Protein AF-A0A951IXM9-F1 (afdb_monomer_lite)

Radius of gyration: 17.37 Å; chains: 1; bounding box: 48×30×40 Å

Organism: NCBI:txid2487934

pLDDT: mean 87.81, std 7.12, range [58.31, 96.25]

Secondary structure (DSSP, 8-state):
-HHHHHHHHHHHHHHHHHHHHHHHHHHHHHHHTT--HHHHIIIIIHHHHHHHHHHH-HHHHHHHIIIIIIHHHHHHSPPPP-GGGHHHHHHHHHHHHHHHHHHHHSSS-S--HHHHHHHHHHHHHHHHHHHHTT-

InterPro domains:
  IPR004481 Sodium/potassium/calcium exchanger [PTHR10846] (5-131)
  IPR004837 Sodium/calcium exchanger membrane region [PF01699] (5-59)

Foldseek 3Di:
DVVVVVVVVVVVVCLVVVLVVQLVVVLVVCVVVVFDPVLSVVASVVCSVCVVVVVPPDVVVVCCCVPPVVVVCCVVPNDDDDPVCVVVVVLVVVLVVLLVCQCPVDPDNDQDPVSVVVNVVVVVVVSVVSRVVRD

Sequence (135 aa):
MIVEFALVILGFVSLIFGASWLVDGASSLAKKYRVSDLIIGLTIVAFGTSAPELVVNIIGSNIFNILLILSISGIIQPFEYNPKFNLDLYMLIGGTFFLLTTMLTGQKKSVDRWESGALMLTYIIYTTYLVLKEF

Structure (mmCIF, N/CA/C/O backbone):
data_AF-A0A951IXM9-F1
#
_entry.id   AF-A0A951IXM9-F1
#
loop_
_atom_site.group_PDB
_atom_site.id
_atom_site.type_symbol
_atom_site.label_atom_id
_atom_site.label_alt_id
_atom_site.label_comp_id
_atom_site.label_asym_id
_atom_site.label_entity_id
_atom_site.label_seq_id
_atom_site.pdbx_PDB_ins_code
_atom_site.Cartn_x
_atom_site.Cartn_y
_atom_site.Cartn_z
_atom_site.occupancy
_atom_site.B_iso_or_equiv
_atom_site.auth_seq_id
_atom_site.auth_comp_id
_atom_site.auth_asym_id
_atom_site.auth_atom_id
_atom_site.pdbx_PDB_model_num
ATOM 1 N N . MET A 1 1 ? 27.436 -7.201 -16.448 1.00 85.38 1 MET A N 1
ATOM 2 C CA . MET A 1 1 ? 26.752 -5.915 -16.721 1.00 85.38 1 MET A CA 1
ATOM 3 C C . MET A 1 1 ? 25.511 -6.052 -17.590 1.00 85.38 1 MET A C 1
ATOM 5 O O . MET A 1 1 ? 24.425 -5.900 -17.056 1.00 85.38 1 MET A O 1
ATOM 9 N N . ILE A 1 2 ? 25.601 -6.362 -18.891 1.00 93.94 2 ILE A N 1
ATOM 10 C CA . ILE A 1 2 ? 24.401 -6.411 -19.766 1.00 93.94 2 ILE A CA 1
ATOM 11 C C . ILE A 1 2 ? 23.364 -7.437 -19.277 1.00 93.94 2 ILE A C 1
ATOM 13 O O . ILE A 1 2 ? 22.175 -7.140 -19.234 1.00 93.94 2 ILE A O 1
ATOM 17 N N . VAL A 1 3 ? 23.821 -8.618 -18.849 1.00 95.56 3 VAL A N 1
ATOM 18 C CA . VAL A 1 3 ? 22.942 -9.672 -18.319 1.00 95.56 3 VAL A CA 1
ATOM 19 C C . VAL A 1 3 ? 22.263 -9.242 -17.015 1.00 95.56 3 VAL A C 1
ATOM 21 O O . VAL A 1 3 ? 21.075 -9.487 -16.852 1.00 95.56 3 VAL A O 1
ATOM 24 N N . GLU A 1 4 ? 22.967 -8.548 -16.114 1.00 95.69 4 GLU A N 1
ATOM 25 C CA . GLU A 1 4 ? 22.373 -8.044 -14.865 1.00 95.69 4 GLU A CA 1
ATOM 26 C C . GLU A 1 4 ? 21.266 -7.022 -15.144 1.00 95.69 4 GLU A C 1
ATOM 28 O O . GLU A 1 4 ? 20.167 -7.150 -14.610 1.00 95.69 4 GLU A O 1
ATOM 33 N N . PHE A 1 5 ? 21.515 -6.049 -16.028 1.00 95.25 5 PHE A N 1
ATOM 34 C CA . PHE A 1 5 ? 20.493 -5.076 -16.427 1.00 95.25 5 PHE A CA 1
ATOM 35 C C . PHE A 1 5 ? 19.289 -5.751 -17.093 1.00 95.25 5 PHE A C 1
ATOM 37 O O . PHE A 1 5 ? 18.148 -5.402 -16.792 1.00 95.25 5 PHE A O 1
ATOM 44 N N . ALA A 1 6 ? 19.527 -6.747 -17.952 1.00 96.25 6 ALA A N 1
ATOM 45 C CA . ALA A 1 6 ? 18.458 -7.512 -18.584 1.00 96.25 6 ALA A CA 1
ATOM 46 C C . ALA A 1 6 ? 17.608 -8.273 -17.553 1.00 96.25 6 ALA A C 1
ATOM 48 O O . ALA A 1 6 ? 16.382 -8.239 -17.631 1.00 96.25 6 ALA A O 1
ATOM 49 N N . LEU A 1 7 ? 18.241 -8.908 -16.560 1.00 95.88 7 LEU A N 1
ATOM 50 C CA . LEU A 1 7 ? 17.545 -9.618 -15.484 1.00 95.88 7 LEU A CA 1
ATOM 51 C C . LEU A 1 7 ? 16.728 -8.674 -14.597 1.00 95.88 7 LEU A C 1
ATOM 53 O O . LEU A 1 7 ? 15.608 -9.016 -14.229 1.00 95.88 7 LEU A O 1
ATOM 57 N N . VAL A 1 8 ? 17.247 -7.482 -14.289 1.00 93.12 8 VAL A N 1
ATOM 58 C CA . VAL A 1 8 ? 16.513 -6.467 -13.516 1.00 93.12 8 VAL A CA 1
ATOM 59 C C . VAL A 1 8 ? 15.258 -6.021 -14.264 1.00 93.12 8 VAL A C 1
ATOM 61 O O . VAL A 1 8 ? 14.168 -6.040 -13.694 1.00 93.12 8 VAL A O 1
ATOM 64 N N . ILE A 1 9 ? 15.385 -5.674 -15.548 1.00 94.38 9 ILE A N 1
ATOM 65 C CA . ILE A 1 9 ? 14.244 -5.261 -16.378 1.00 94.38 9 ILE A CA 1
ATOM 66 C C . ILE A 1 9 ? 13.216 -6.391 -16.471 1.00 94.38 9 ILE A C 1
ATOM 68 O O . ILE A 1 9 ? 12.030 -6.164 -16.240 1.00 94.38 9 ILE A O 1
ATOM 72 N N . LEU A 1 10 ? 13.666 -7.615 -16.755 1.00 95.81 10 LEU A N 1
ATOM 73 C CA . LEU A 1 10 ? 12.794 -8.783 -16.847 1.00 95.81 10 LEU A CA 1
ATOM 74 C C . LEU A 1 10 ? 12.067 -9.058 -15.521 1.00 95.81 10 LEU A C 1
ATOM 76 O O . LEU A 1 10 ? 10.873 -9.359 -15.530 1.00 95.81 10 LEU A O 1
ATOM 80 N N . GLY A 1 11 ? 12.756 -8.908 -14.387 1.00 92.69 11 GLY A N 1
ATOM 81 C CA . GLY A 1 11 ? 12.178 -9.046 -13.052 1.00 92.69 11 GLY A CA 1
ATOM 82 C C . GLY A 1 11 ? 11.086 -8.013 -12.778 1.00 92.69 11 GLY A C 1
ATOM 83 O O . GLY A 1 11 ? 9.979 -8.388 -12.398 1.00 92.69 11 GLY A O 1
ATOM 84 N N . PHE A 1 12 ? 11.352 -6.729 -13.038 1.00 90.19 12 PHE A N 1
ATOM 85 C CA . PHE A 1 12 ? 10.354 -5.666 -12.867 1.00 90.19 12 PHE A CA 1
ATOM 86 C C . PHE A 1 12 ? 9.130 -5.867 -13.761 1.00 90.19 12 PHE A C 1
ATOM 88 O O . PHE A 1 12 ? 8.002 -5.783 -13.281 1.00 90.19 12 PHE A O 1
ATOM 95 N N . VAL A 1 13 ? 9.343 -6.186 -15.040 1.00 92.75 13 VAL A N 1
ATOM 96 C CA . VAL A 1 13 ? 8.259 -6.484 -15.986 1.00 92.75 13 VAL A CA 1
ATOM 97 C C . VAL A 1 13 ? 7.412 -7.649 -15.468 1.00 92.75 13 VAL A C 1
ATOM 99 O O . VAL A 1 13 ? 6.194 -7.527 -15.372 1.00 92.75 13 VAL A O 1
ATOM 102 N N . SER A 1 14 ? 8.048 -8.747 -15.055 1.00 92.25 14 SER A N 1
ATOM 103 C CA . SER A 1 14 ? 7.344 -9.931 -14.545 1.00 92.25 14 SER A CA 1
ATOM 104 C C . SER A 1 14 ? 6.537 -9.631 -13.279 1.00 92.25 14 SER A C 1
ATOM 106 O O . SER A 1 14 ? 5.411 -10.106 -13.152 1.00 92.25 14 SER A O 1
ATOM 108 N N . LEU A 1 15 ? 7.076 -8.818 -12.362 1.00 89.75 15 LEU A N 1
ATOM 109 C CA . LEU A 1 15 ? 6.373 -8.398 -11.146 1.00 89.75 15 LEU A CA 1
ATOM 110 C C . LEU A 1 15 ? 5.143 -7.539 -11.461 1.00 89.75 15 LEU A C 1
ATOM 112 O O . LEU A 1 15 ? 4.080 -7.783 -10.896 1.00 89.75 15 LEU A O 1
ATOM 116 N N . ILE A 1 16 ? 5.269 -6.571 -12.373 1.00 87.50 16 ILE A N 1
ATOM 117 C CA . ILE A 1 16 ? 4.169 -5.669 -12.748 1.00 87.50 16 ILE A CA 1
ATOM 118 C C . ILE A 1 16 ? 3.036 -6.450 -13.425 1.00 87.50 16 ILE A C 1
ATOM 120 O O . ILE A 1 16 ? 1.882 -6.323 -13.022 1.00 87.50 16 ILE A O 1
ATOM 124 N N . PHE A 1 17 ? 3.355 -7.285 -14.419 1.00 91.50 17 PHE A N 1
ATOM 125 C CA . PHE A 1 17 ? 2.346 -8.080 -15.127 1.00 91.50 17 PHE A CA 1
ATOM 126 C C . PHE A 1 17 ? 1.736 -9.179 -14.249 1.00 91.50 17 PHE A C 1
ATOM 128 O O . PHE A 1 17 ? 0.536 -9.432 -14.319 1.00 91.50 17 PHE A O 1
ATOM 135 N N . GLY A 1 18 ? 2.538 -9.824 -13.398 1.00 90.38 18 GLY A N 1
ATOM 136 C CA . GLY A 1 18 ? 2.037 -10.827 -12.460 1.00 90.38 18 GLY A CA 1
ATOM 137 C C . GLY A 1 18 ? 1.056 -10.227 -11.452 1.00 90.38 18 GLY A C 1
ATOM 138 O O . GLY A 1 18 ? -0.006 -10.800 -11.206 1.00 90.38 18 GLY A O 1
ATOM 139 N N . ALA A 1 19 ? 1.381 -9.048 -10.915 1.00 89.06 19 ALA A N 1
ATOM 140 C CA . ALA A 1 19 ? 0.499 -8.315 -10.018 1.00 89.06 19 ALA A CA 1
ATOM 141 C C . ALA A 1 19 ? -0.793 -7.866 -10.717 1.00 89.06 19 ALA A C 1
ATOM 143 O O . ALA A 1 19 ? -1.872 -8.066 -10.161 1.00 89.06 19 ALA A O 1
ATOM 144 N N . SER A 1 20 ? -0.720 -7.321 -11.939 1.00 90.50 20 SER A N 1
ATOM 145 C CA . SER A 1 20 ? -1.916 -6.859 -12.657 1.00 90.50 20 SER A CA 1
ATOM 146 C C . SER A 1 20 ? -2.873 -8.003 -12.989 1.00 90.50 20 SER A C 1
ATOM 148 O O . SER A 1 20 ? -4.061 -7.906 -12.690 1.00 90.50 20 SER A O 1
ATOM 150 N N . TRP A 1 21 ? -2.369 -9.134 -13.490 1.00 92.62 21 TRP A N 1
ATOM 151 C CA . TRP A 1 21 ? -3.205 -10.307 -13.763 1.00 92.62 21 TRP A CA 1
ATOM 152 C C . TRP A 1 21 ? -3.882 -10.860 -12.509 1.00 92.62 21 TRP A C 1
ATOM 154 O O . TRP A 1 21 ? -5.050 -11.254 -12.562 1.00 92.62 21 TRP A O 1
ATOM 164 N N . LEU A 1 22 ? -3.175 -10.868 -11.375 1.00 90.62 22 LEU A N 1
ATOM 165 C CA . LEU A 1 22 ? -3.753 -11.270 -10.096 1.00 90.62 22 LEU A CA 1
ATOM 166 C C . LEU A 1 22 ? -4.883 -10.319 -9.674 1.00 90.62 22 LEU A C 1
ATOM 168 O O . LEU A 1 22 ? -5.955 -10.787 -9.285 1.00 90.62 22 LEU A O 1
ATOM 172 N N . VAL A 1 23 ? -4.661 -9.005 -9.776 1.00 92.75 23 VAL A N 1
ATOM 173 C CA . VAL A 1 23 ? -5.651 -7.975 -9.421 1.00 92.75 23 VAL A CA 1
ATOM 174 C C . VAL A 1 23 ? -6.883 -8.069 -10.306 1.00 92.75 23 VAL A C 1
ATOM 176 O O . VAL A 1 23 ? -7.998 -8.071 -9.784 1.00 92.75 23 VAL A O 1
ATOM 179 N N . ASP A 1 24 ? -6.711 -8.191 -11.619 1.00 92.56 24 ASP A N 1
ATOM 180 C CA . ASP A 1 24 ? -7.818 -8.244 -12.574 1.00 92.56 24 ASP A CA 1
ATOM 181 C C . ASP A 1 24 ? -8.672 -9.502 -12.368 1.00 92.56 24 ASP A C 1
ATOM 183 O O . ASP A 1 24 ? -9.909 -9.437 -12.340 1.00 92.56 24 ASP A O 1
ATOM 187 N N . GLY A 1 25 ? -8.021 -10.651 -12.153 1.00 93.44 25 GLY A N 1
ATOM 188 C CA . GLY A 1 25 ? -8.693 -11.913 -11.851 1.00 93.44 25 GLY A CA 1
ATOM 189 C C . GLY A 1 25 ? -9.461 -11.866 -10.527 1.00 93.44 25 GLY A C 1
ATOM 190 O O . GLY A 1 25 ? -10.646 -12.209 -10.482 1.00 93.44 25 GLY A O 1
ATOM 191 N N . ALA A 1 26 ? -8.817 -11.389 -9.457 1.00 92.06 26 ALA A N 1
ATOM 192 C CA . ALA A 1 26 ? -9.435 -11.259 -8.138 1.00 92.06 26 ALA A CA 1
ATOM 193 C C . ALA A 1 26 ? -10.591 -10.244 -8.138 1.00 92.06 26 ALA A C 1
ATOM 195 O O . ALA A 1 26 ? -11.657 -10.521 -7.585 1.00 92.06 26 ALA A O 1
ATOM 196 N N . SER A 1 27 ? -10.426 -9.111 -8.823 1.00 93.50 27 SER A N 1
ATOM 197 C CA . SER A 1 27 ? -11.460 -8.080 -8.967 1.00 93.50 27 SER A CA 1
ATOM 198 C C . SER A 1 27 ? -12.668 -8.602 -9.742 1.00 93.50 27 SER A C 1
ATOM 200 O O . SER A 1 27 ? -13.807 -8.369 -9.341 1.00 93.50 27 SER A O 1
ATOM 202 N N . SER A 1 28 ? -12.446 -9.363 -10.818 1.00 93.38 28 SER A N 1
ATOM 203 C CA . SER A 1 28 ? -13.526 -9.988 -11.596 1.00 93.38 28 SER A CA 1
ATOM 204 C C . SER A 1 28 ? -14.334 -10.981 -10.758 1.00 93.38 28 SER A C 1
ATOM 206 O O . SER A 1 28 ? -15.565 -11.021 -10.841 1.00 93.38 28 SER A O 1
ATOM 208 N N . LEU A 1 29 ? -13.654 -11.756 -9.906 1.00 92.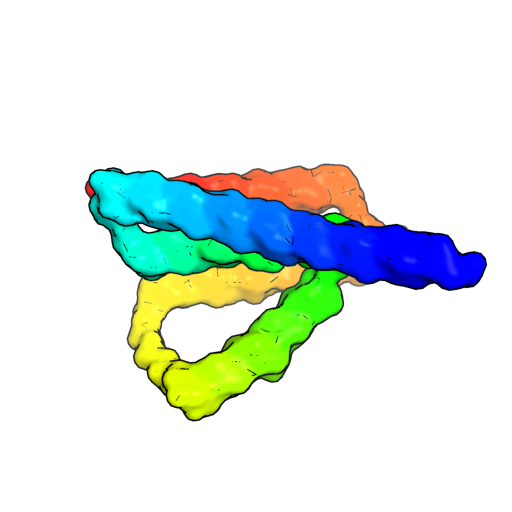00 29 LEU A N 1
ATOM 209 C CA . LEU A 1 29 ? -14.307 -12.676 -8.982 1.00 92.00 29 LEU A CA 1
ATOM 210 C C . LEU A 1 29 ? -15.114 -11.922 -7.914 1.00 92.00 29 LEU A C 1
ATOM 212 O O . LEU A 1 29 ? -16.277 -12.250 -7.692 1.00 92.00 29 LEU A O 1
ATOM 216 N N . ALA A 1 30 ? -14.540 -10.886 -7.300 1.00 90.44 30 ALA A N 1
ATOM 217 C CA . ALA A 1 30 ? -15.212 -10.074 -6.285 1.00 90.44 30 ALA A CA 1
ATOM 218 C C . ALA A 1 30 ? -16.470 -9.373 -6.832 1.00 90.44 30 ALA A C 1
ATOM 220 O O . ALA A 1 30 ? -17.524 -9.403 -6.192 1.00 90.44 30 ALA A O 1
ATOM 221 N N . LYS A 1 31 ? -16.406 -8.848 -8.064 1.00 90.44 31 LYS A N 1
ATOM 222 C CA . LYS A 1 31 ? -17.568 -8.276 -8.768 1.00 90.44 31 LYS A CA 1
ATOM 223 C C . LYS A 1 31 ? -18.690 -9.294 -8.955 1.00 90.44 31 LYS A C 1
ATOM 225 O O . LYS A 1 31 ? -19.861 -8.962 -8.774 1.00 90.44 31 LYS A O 1
ATOM 230 N N . LYS A 1 32 ? -18.357 -10.557 -9.252 1.00 91.38 32 LYS A N 1
ATOM 231 C CA . LYS A 1 32 ? -19.346 -11.644 -9.363 1.00 91.38 32 LYS A CA 1
ATOM 232 C C . LYS A 1 32 ? -20.074 -11.910 -8.038 1.00 91.38 32 LYS A C 1
ATOM 234 O O . LYS A 1 32 ? -21.250 -12.267 -8.060 1.00 91.38 32 LYS A O 1
ATOM 239 N N . TYR A 1 33 ? -19.405 -11.690 -6.907 1.00 88.38 33 TYR A N 1
ATOM 240 C CA . TYR A 1 33 ? -19.984 -11.783 -5.563 1.00 88.38 33 TYR A CA 1
ATOM 241 C C . TYR A 1 33 ? -20.640 -10.480 -5.071 1.00 88.38 33 TYR A C 1
ATOM 243 O O . TYR A 1 33 ? -21.012 -10.403 -3.905 1.00 88.38 33 TYR A O 1
ATOM 251 N N . ARG A 1 34 ? -20.842 -9.483 -5.949 1.00 87.38 34 ARG A N 1
ATOM 252 C CA . ARG A 1 34 ? -21.478 -8.185 -5.638 1.00 87.38 34 ARG A CA 1
ATOM 253 C C . ARG A 1 34 ? -20.742 -7.347 -4.584 1.00 87.38 34 ARG A C 1
ATOM 255 O O . ARG A 1 34 ? -21.357 -6.503 -3.941 1.00 87.38 34 ARG A O 1
ATOM 262 N N . VAL A 1 35 ? -19.434 -7.545 -4.436 1.00 88.31 35 VAL A N 1
ATOM 263 C CA . VAL A 1 35 ? -18.589 -6.647 -3.638 1.00 88.31 35 VAL A CA 1
ATOM 264 C C . VAL A 1 35 ? -18.479 -5.301 -4.363 1.00 88.31 35 VAL A C 1
ATOM 266 O O . VAL A 1 35 ? -18.342 -5.278 -5.588 1.00 88.31 35 VAL A O 1
ATOM 269 N N . SER A 1 36 ? -18.553 -4.183 -3.636 1.00 88.06 36 SER A N 1
ATOM 270 C CA . SER A 1 36 ? -18.492 -2.850 -4.246 1.00 88.06 36 SER A CA 1
ATOM 271 C C . SER A 1 36 ? -17.107 -2.506 -4.800 1.00 88.06 36 SER A C 1
ATOM 273 O O . SER A 1 36 ? -16.075 -2.927 -4.271 1.00 88.06 36 SER A O 1
ATOM 275 N N . ASP A 1 37 ? -17.079 -1.663 -5.838 1.00 87.81 37 ASP A N 1
ATOM 276 C CA . ASP A 1 37 ? -15.834 -1.176 -6.446 1.00 87.81 37 ASP A CA 1
ATOM 277 C C . ASP A 1 37 ? -14.940 -0.434 -5.438 1.00 87.81 37 ASP A C 1
ATOM 279 O O . ASP A 1 37 ? -13.717 -0.512 -5.528 1.00 87.81 37 ASP A O 1
ATOM 283 N N . LEU A 1 38 ? -15.537 0.232 -4.441 1.00 85.56 38 LEU A N 1
ATOM 284 C CA . LEU A 1 38 ? -14.803 0.921 -3.377 1.00 85.56 38 LEU A CA 1
ATOM 285 C C . LEU A 1 38 ? -13.984 -0.065 -2.538 1.00 85.56 38 LEU A C 1
ATOM 287 O O . LEU A 1 38 ? -12.814 0.186 -2.265 1.00 85.56 38 LEU A O 1
ATOM 291 N N . ILE A 1 39 ? -14.560 -1.210 -2.171 1.00 84.88 39 ILE A N 1
ATOM 292 C CA . ILE A 1 39 ? -13.841 -2.219 -1.386 1.00 84.88 39 ILE A CA 1
ATOM 293 C C . ILE A 1 39 ? -12.833 -2.973 -2.224 1.00 84.88 39 ILE A C 1
ATOM 295 O O . ILE A 1 39 ? -11.726 -3.229 -1.752 1.00 84.88 39 ILE A O 1
ATOM 299 N N . ILE A 1 40 ? -13.176 -3.293 -3.469 1.00 89.38 40 ILE A N 1
ATOM 300 C CA . ILE A 1 40 ? -12.224 -3.886 -4.409 1.00 89.38 40 ILE A CA 1
ATOM 301 C C . ILE A 1 40 ? -11.003 -2.966 -4.550 1.00 89.38 40 ILE A C 1
ATOM 303 O O . ILE A 1 40 ? -9.872 -3.444 -4.464 1.00 89.38 40 ILE A O 1
ATOM 307 N N . GLY A 1 41 ? -11.225 -1.653 -4.668 1.00 87.25 41 GLY A N 1
ATOM 308 C CA . GLY A 1 41 ? -10.179 -0.632 -4.677 1.00 87.25 41 GLY A CA 1
ATOM 309 C C . GLY A 1 41 ? -9.338 -0.617 -3.397 1.00 87.25 41 GLY A C 1
ATOM 310 O O . GLY A 1 41 ? -8.116 -0.731 -3.463 1.00 87.25 41 GLY A O 1
ATOM 311 N N . LEU A 1 42 ? -9.989 -0.530 -2.233 1.00 85.31 42 LEU A N 1
ATOM 312 C CA . LEU A 1 42 ? -9.333 -0.430 -0.921 1.00 85.31 42 LEU A CA 1
ATOM 313 C C . LEU A 1 42 ? -8.618 -1.712 -0.470 1.00 85.31 42 LEU A C 1
ATOM 315 O O . LEU A 1 42 ? -7.770 -1.648 0.417 1.00 85.31 42 LEU A O 1
ATOM 319 N N . THR A 1 43 ? -8.952 -2.870 -1.044 1.00 88.38 43 THR A N 1
ATOM 320 C CA . THR A 1 43 ? -8.404 -4.169 -0.621 1.00 88.38 43 THR A CA 1
ATOM 321 C C . THR A 1 43 ? -7.602 -4.840 -1.729 1.00 88.38 43 THR A C 1
ATOM 323 O O . THR A 1 43 ? -6.379 -4.887 -1.652 1.00 88.38 43 THR A O 1
ATOM 326 N N . ILE A 1 44 ? -8.268 -5.347 -2.767 1.00 90.81 44 ILE A N 1
ATOM 327 C CA . ILE A 1 44 ? -7.667 -6.179 -3.815 1.00 90.81 44 ILE A CA 1
ATOM 328 C C . ILE A 1 44 ? -6.689 -5.366 -4.660 1.00 90.81 44 ILE A C 1
ATOM 330 O O . ILE A 1 44 ? -5.546 -5.784 -4.847 1.00 90.81 44 ILE A O 1
ATOM 334 N N . VAL A 1 45 ? -7.133 -4.211 -5.161 1.00 90.81 45 VAL A N 1
ATOM 335 C CA . VAL A 1 45 ? -6.313 -3.358 -6.027 1.00 90.81 45 VAL A CA 1
ATOM 336 C C . VAL A 1 45 ? -5.150 -2.790 -5.227 1.00 90.81 45 VAL A C 1
ATOM 338 O O . VAL A 1 45 ? -4.008 -2.987 -5.631 1.00 90.81 45 VAL A O 1
ATOM 341 N N . ALA A 1 46 ? -5.428 -2.180 -4.067 1.00 89.00 46 ALA A N 1
ATOM 342 C CA . ALA A 1 46 ? -4.399 -1.634 -3.185 1.00 89.00 46 ALA A CA 1
ATOM 343 C C . ALA A 1 46 ? -3.332 -2.678 -2.809 1.00 89.00 46 ALA A C 1
ATOM 345 O O . ALA A 1 46 ? -2.137 -2.407 -2.906 1.00 89.00 46 ALA A O 1
ATOM 346 N N . PHE A 1 47 ? -3.743 -3.895 -2.436 1.00 88.69 47 PHE A N 1
ATOM 347 C CA . PHE A 1 47 ? -2.802 -4.966 -2.112 1.00 88.69 47 PHE A CA 1
ATOM 348 C C . PHE A 1 47 ? -1.969 -5.390 -3.325 1.00 88.69 47 PHE A C 1
ATOM 350 O O . PHE A 1 47 ? -0.752 -5.531 -3.220 1.00 88.69 47 PHE A O 1
ATOM 357 N N . GLY A 1 48 ? -2.600 -5.591 -4.482 1.00 88.69 48 GLY A N 1
ATOM 358 C CA . GLY A 1 48 ? -1.891 -6.069 -5.662 1.00 88.69 48 GLY A CA 1
ATOM 359 C C . GLY A 1 48 ? -0.920 -5.047 -6.248 1.00 88.69 48 GLY A C 1
ATOM 360 O O . GLY A 1 48 ? 0.183 -5.431 -6.629 1.00 88.69 48 GLY A O 1
ATOM 361 N N . THR A 1 49 ? -1.252 -3.753 -6.244 1.00 89.06 49 THR A N 1
ATOM 362 C CA . THR A 1 49 ? -0.309 -2.699 -6.662 1.00 89.06 49 THR A CA 1
ATOM 363 C C . THR A 1 49 ? 0.862 -2.547 -5.696 1.00 89.06 49 THR A C 1
ATOM 365 O O . THR A 1 49 ? 1.963 -2.218 -6.130 1.00 89.06 49 THR A O 1
ATOM 368 N N . SER A 1 50 ? 0.656 -2.852 -4.410 1.00 90.56 50 SER A N 1
ATOM 369 C CA . SER A 1 50 ? 1.706 -2.803 -3.388 1.00 90.56 50 SER A CA 1
ATOM 370 C C . SER A 1 50 ? 2.493 -4.102 -3.213 1.00 90.56 50 SER A C 1
ATOM 372 O O . SER A 1 50 ? 3.501 -4.117 -2.507 1.00 90.56 50 SER A O 1
ATOM 374 N N . ALA A 1 51 ? 2.109 -5.191 -3.882 1.00 87.56 51 ALA A N 1
ATOM 375 C CA . ALA A 1 51 ? 2.847 -6.451 -3.812 1.00 87.56 51 ALA A CA 1
ATOM 376 C C . ALA A 1 51 ? 4.294 -6.332 -4.346 1.00 87.56 51 ALA A C 1
ATOM 378 O O . ALA A 1 51 ? 5.206 -6.806 -3.663 1.00 87.56 51 ALA A O 1
ATOM 379 N N . PRO A 1 52 ? 4.567 -5.662 -5.489 1.00 86.25 52 PRO A N 1
ATOM 380 C CA . PRO A 1 52 ? 5.941 -5.379 -5.909 1.00 86.25 52 PRO A CA 1
ATOM 381 C C . PRO A 1 52 ? 6.680 -4.454 -4.930 1.00 86.25 52 PRO A C 1
ATOM 383 O O . PRO A 1 52 ? 7.862 -4.652 -4.657 1.00 86.25 52 PRO A O 1
ATOM 386 N N . GLU A 1 53 ? 5.983 -3.459 -4.374 1.00 87.38 53 GLU A N 1
ATOM 387 C CA . GLU A 1 53 ? 6.543 -2.456 -3.457 1.00 87.38 53 GLU A CA 1
ATOM 388 C C . GLU A 1 53 ? 7.032 -3.080 -2.146 1.00 87.38 53 GLU A C 1
ATOM 390 O O . GLU A 1 53 ? 8.098 -2.713 -1.647 1.00 87.38 53 GLU A O 1
ATOM 395 N N . LEU A 1 54 ? 6.290 -4.067 -1.628 1.00 84.12 54 LEU A N 1
ATOM 396 C CA . LEU A 1 54 ? 6.614 -4.809 -0.409 1.00 84.12 54 LEU A CA 1
ATOM 397 C C . LEU A 1 54 ? 7.986 -5.492 -0.489 1.00 84.12 54 LEU A C 1
ATOM 399 O O . LEU A 1 54 ? 8.695 -5.578 0.511 1.00 84.12 54 LEU A O 1
ATOM 403 N N . VAL A 1 55 ? 8.361 -5.967 -1.679 1.00 83.56 55 VAL A N 1
ATOM 404 C CA . VAL A 1 55 ? 9.637 -6.655 -1.919 1.00 83.56 55 VAL A CA 1
ATOM 405 C C . VAL A 1 55 ? 10.792 -5.659 -2.082 1.00 83.56 55 VAL A C 1
ATOM 407 O O . VAL A 1 55 ? 11.943 -6.014 -1.833 1.00 83.56 55 VAL A O 1
ATOM 410 N N . VAL A 1 56 ? 10.502 -4.416 -2.484 1.00 85.44 56 VAL A N 1
ATOM 411 C CA . VAL A 1 56 ? 11.514 -3.419 -2.863 1.00 85.44 56 VAL A CA 1
ATOM 412 C C . VAL A 1 56 ? 11.752 -2.378 -1.768 1.00 85.44 56 VAL A C 1
ATOM 414 O O . VAL A 1 56 ? 12.868 -2.283 -1.258 1.00 85.44 56 VAL A O 1
ATOM 417 N N . ASN A 1 57 ? 10.754 -1.547 -1.435 1.00 88.62 57 ASN A N 1
ATOM 418 C CA . ASN A 1 57 ? 10.919 -0.435 -0.491 1.00 88.62 57 ASN A CA 1
ATOM 419 C C . ASN A 1 57 ? 9.581 0.144 -0.001 1.00 88.62 57 ASN A C 1
ATOM 421 O O . ASN A 1 57 ? 8.952 0.956 -0.672 1.00 88.62 57 ASN A O 1
ATOM 425 N N . ILE A 1 58 ? 9.221 -0.162 1.243 1.00 86.94 58 ILE A N 1
ATOM 426 C CA . ILE A 1 58 ? 7.961 0.286 1.846 1.00 86.94 58 ILE A CA 1
ATOM 427 C C . ILE A 1 58 ? 7.930 1.809 2.072 1.00 86.94 58 ILE A C 1
ATOM 429 O O . ILE A 1 58 ? 6.925 2.456 1.783 1.00 86.94 58 ILE A O 1
ATOM 433 N N . ILE A 1 59 ? 9.008 2.410 2.588 1.00 87.94 59 ILE A N 1
ATOM 434 C CA . ILE A 1 59 ? 9.019 3.841 2.950 1.00 87.94 59 ILE A CA 1
ATOM 435 C C . ILE A 1 59 ? 8.997 4.704 1.687 1.00 87.94 59 ILE A C 1
ATOM 437 O O . ILE A 1 59 ? 8.197 5.633 1.581 1.00 87.94 59 ILE A O 1
ATOM 441 N N . GLY A 1 60 ? 9.855 4.374 0.718 1.00 90.00 60 GLY A N 1
ATOM 442 C CA . GLY A 1 60 ? 9.931 5.084 -0.557 1.00 90.00 60 GLY A CA 1
ATOM 443 C C . GLY A 1 60 ? 8.612 5.027 -1.325 1.00 90.00 60 GLY A C 1
ATOM 444 O O . GLY A 1 60 ? 8.145 6.065 -1.794 1.00 90.00 60 GLY A O 1
ATOM 445 N N . SER A 1 61 ? 7.976 3.853 -1.384 1.00 91.25 61 SER A N 1
ATOM 446 C CA . SER A 1 61 ? 6.682 3.686 -2.052 1.00 91.25 61 SER A CA 1
ATOM 447 C C . SER A 1 61 ? 5.560 4.475 -1.378 1.00 91.25 61 SER A C 1
ATOM 449 O O . SER A 1 61 ? 4.809 5.151 -2.070 1.00 91.25 61 SER A O 1
ATOM 451 N N . ASN A 1 62 ? 5.475 4.501 -0.041 1.00 91.38 62 ASN A N 1
ATOM 452 C CA . ASN A 1 62 ? 4.454 5.307 0.646 1.00 91.38 62 ASN A CA 1
ATOM 453 C C . ASN A 1 62 ? 4.629 6.814 0.398 1.00 91.38 62 ASN A C 1
ATOM 455 O O . ASN A 1 62 ? 3.650 7.518 0.145 1.00 91.38 62 ASN A O 1
ATOM 459 N N . ILE A 1 63 ? 5.872 7.309 0.417 1.00 92.69 63 ILE A N 1
ATOM 460 C CA . ILE A 1 63 ? 6.170 8.712 0.094 1.00 92.69 63 ILE A CA 1
ATOM 461 C C . ILE A 1 63 ? 5.761 9.022 -1.352 1.00 92.69 63 ILE A C 1
ATOM 463 O O . ILE A 1 63 ? 5.111 10.036 -1.602 1.00 92.69 63 ILE A O 1
ATOM 467 N N . PHE A 1 64 ? 6.101 8.145 -2.297 1.00 93.62 64 PHE A N 1
ATOM 468 C CA . PHE A 1 64 ? 5.737 8.297 -3.705 1.00 93.62 64 PHE A CA 1
ATOM 469 C C . PHE A 1 64 ? 4.214 8.276 -3.917 1.00 93.62 64 PHE A C 1
ATOM 471 O O . PHE A 1 64 ? 3.681 9.132 -4.622 1.00 93.62 64 PHE A O 1
ATOM 478 N N . ASN A 1 65 ? 3.498 7.365 -3.257 1.00 92.44 65 ASN A N 1
ATOM 479 C CA . ASN A 1 65 ? 2.049 7.220 -3.398 1.00 92.44 65 ASN A CA 1
ATOM 480 C C . ASN A 1 65 ? 1.298 8.446 -2.862 1.00 92.44 65 ASN A C 1
ATOM 482 O O . ASN A 1 65 ? 0.391 8.945 -3.525 1.00 92.44 65 ASN A O 1
ATOM 486 N N . ILE A 1 66 ? 1.703 8.984 -1.709 1.00 92.56 66 ILE A N 1
ATOM 487 C CA . ILE A 1 66 ? 1.049 10.162 -1.118 1.00 92.56 66 ILE A CA 1
ATOM 488 C C . ILE A 1 66 ? 1.431 11.444 -1.868 1.00 92.56 66 ILE A C 1
ATOM 490 O O . ILE A 1 66 ? 0.563 12.255 -2.181 1.00 92.56 66 ILE A O 1
ATOM 494 N N . LEU A 1 67 ? 2.717 11.656 -2.162 1.00 94.62 67 LEU A N 1
ATOM 495 C CA . LEU A 1 67 ? 3.162 12.928 -2.738 1.00 94.62 67 LEU A CA 1
ATOM 496 C C . LEU A 1 67 ? 2.922 13.017 -4.240 1.00 94.62 67 LEU A C 1
ATOM 498 O O . LEU A 1 67 ? 2.573 14.094 -4.719 1.00 94.62 67 LEU A O 1
ATOM 502 N N . LEU A 1 68 ? 3.115 11.925 -4.981 1.00 95.00 68 LEU A N 1
ATOM 503 C CA . LEU A 1 68 ? 2.983 11.934 -6.433 1.00 95.00 68 LEU A CA 1
ATOM 504 C C . LEU A 1 68 ? 1.615 11.417 -6.872 1.00 95.00 68 LEU A C 1
ATOM 506 O O . LEU A 1 68 ? 0.864 12.163 -7.498 1.00 95.00 68 LEU A O 1
ATOM 510 N N . ILE A 1 69 ? 1.278 10.165 -6.547 1.00 92.38 69 ILE A N 1
ATOM 511 C CA . ILE A 1 69 ? 0.075 9.521 -7.099 1.00 92.38 69 ILE A CA 1
ATOM 512 C C . ILE A 1 69 ? -1.194 10.218 -6.604 1.00 92.38 69 ILE A C 1
ATOM 514 O O . ILE A 1 69 ? -2.019 10.621 -7.424 1.00 92.38 69 ILE A O 1
ATOM 518 N N . LEU A 1 70 ? -1.346 10.403 -5.290 1.00 91.62 70 LEU A N 1
ATOM 519 C CA . LEU A 1 70 ? -2.533 11.031 -4.706 1.00 91.62 70 LEU A CA 1
ATOM 520 C C . LEU A 1 70 ? -2.670 12.500 -5.134 1.00 91.62 70 LEU A C 1
ATOM 522 O O . LEU A 1 70 ? -3.765 12.920 -5.503 1.00 91.62 70 LEU A O 1
ATOM 526 N N . SER A 1 71 ? -1.570 13.262 -5.159 1.00 92.56 71 SER A N 1
ATOM 527 C CA . SER A 1 71 ? -1.580 14.665 -5.600 1.00 92.56 71 SER A CA 1
ATOM 528 C C . SER A 1 71 ? -1.977 14.814 -7.068 1.00 92.56 71 SER A C 1
ATOM 530 O O . SER A 1 71 ? -2.838 15.631 -7.387 1.00 92.56 71 SER A O 1
ATOM 532 N N . ILE A 1 72 ? -1.390 14.017 -7.971 1.00 95.38 72 ILE A N 1
ATOM 533 C CA . ILE A 1 72 ? -1.746 14.048 -9.398 1.00 95.38 72 ILE A CA 1
ATOM 534 C C . ILE A 1 72 ? -3.198 13.600 -9.587 1.00 95.38 72 ILE A C 1
ATOM 536 O O . ILE A 1 72 ? -3.951 14.251 -10.310 1.00 95.38 72 ILE A O 1
ATOM 540 N N . SER A 1 73 ? -3.615 12.533 -8.903 1.00 92.00 73 SER A N 1
ATOM 541 C CA . SER A 1 73 ? -4.985 12.020 -8.990 1.00 92.00 73 SER A CA 1
ATOM 542 C C . SER A 1 73 ? -6.007 13.057 -8.521 1.00 92.00 73 SER A C 1
ATOM 544 O O . SER A 1 73 ? -7.011 13.249 -9.196 1.00 92.00 73 SER A O 1
ATOM 546 N N . GLY A 1 74 ? -5.723 13.790 -7.439 1.00 92.25 74 GLY A N 1
ATOM 547 C CA . GLY A 1 74 ? -6.600 14.847 -6.927 1.00 92.25 74 GLY A CA 1
ATOM 548 C C . GLY A 1 74 ? -6.681 16.092 -7.814 1.00 92.25 74 GLY A C 1
ATOM 549 O O . GLY A 1 74 ? -7.677 16.810 -7.759 1.00 92.25 74 GLY A O 1
ATOM 550 N N . ILE A 1 75 ? -5.670 16.338 -8.655 1.00 95.50 75 ILE A N 1
ATOM 551 C CA . ILE A 1 75 ? -5.712 17.389 -9.684 1.00 95.50 75 ILE A CA 1
ATOM 552 C C . ILE A 1 75 ? -6.566 16.943 -10.877 1.00 95.50 75 ILE A C 1
ATOM 554 O O . ILE A 1 75 ? -7.332 17.742 -11.411 1.00 95.50 75 ILE A O 1
ATOM 558 N N . ILE A 1 76 ? -6.432 15.683 -11.304 1.00 95.88 76 ILE A N 1
ATOM 559 C CA . ILE A 1 76 ? -7.166 15.134 -12.455 1.00 95.88 76 ILE A CA 1
ATOM 560 C C . ILE A 1 76 ? -8.649 14.943 -12.119 1.00 95.88 76 ILE A C 1
ATOM 562 O O . ILE A 1 76 ? -9.517 15.334 -12.897 1.00 95.88 76 ILE A O 1
ATOM 566 N N . GLN A 1 77 ? -8.937 14.339 -10.966 1.00 92.50 77 GLN A N 1
ATOM 567 C CA . GLN A 1 77 ? -10.282 14.054 -10.487 1.00 92.50 77 GLN A CA 1
ATOM 568 C C . GLN A 1 77 ? -10.38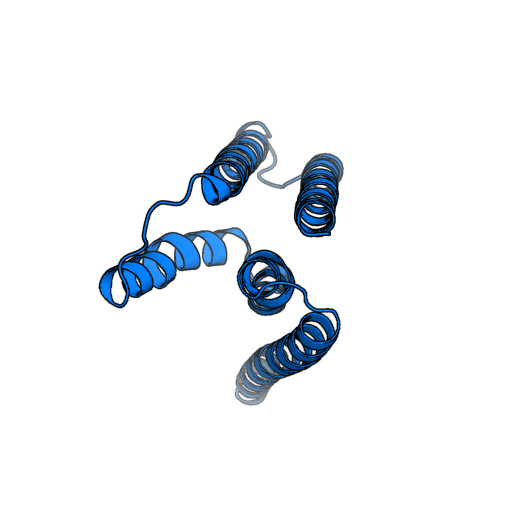3 14.443 -9.005 1.00 92.50 77 GLN A C 1
ATOM 570 O O . GLN A 1 77 ? -9.999 13.658 -8.135 1.00 92.50 77 GLN A O 1
ATOM 575 N N . PRO A 1 78 ? -10.904 15.645 -8.700 1.00 89.31 78 PRO A N 1
ATOM 576 C CA . PRO A 1 78 ? -11.070 16.100 -7.327 1.00 89.31 78 PRO A CA 1
ATOM 577 C C . PRO A 1 78 ? -11.914 15.125 -6.501 1.00 89.31 78 PRO A C 1
ATOM 579 O O . PRO A 1 78 ? -13.003 14.720 -6.913 1.00 89.31 78 PRO A O 1
ATOM 582 N N . PHE A 1 79 ? -11.407 14.749 -5.329 1.00 81.56 79 PHE A N 1
ATOM 583 C CA . PHE A 1 79 ? -12.070 13.798 -4.442 1.00 81.56 79 PHE A CA 1
ATOM 584 C C . PHE A 1 79 ? -13.169 14.484 -3.625 1.00 81.56 79 PHE A C 1
ATOM 586 O O . PHE A 1 79 ? -12.913 15.469 -2.931 1.00 81.56 79 PHE A O 1
ATOM 593 N N . GLU A 1 80 ? -14.379 13.929 -3.642 1.00 85.00 80 GLU A N 1
ATOM 594 C CA . GLU A 1 80 ? -15.414 14.304 -2.680 1.00 85.00 80 GLU A CA 1
ATOM 595 C C . GLU A 1 80 ? -15.110 13.669 -1.318 1.00 85.00 80 GLU A C 1
ATOM 597 O O . GLU A 1 80 ? -14.822 12.474 -1.209 1.00 85.00 80 GLU A O 1
ATOM 602 N N . TYR A 1 81 ? -15.171 14.471 -0.256 1.00 84.31 81 TYR A N 1
ATOM 603 C CA . TYR A 1 81 ? -14.932 13.980 1.096 1.00 84.31 81 TYR A CA 1
ATOM 604 C C . TYR A 1 81 ? -16.054 13.031 1.537 1.00 84.31 81 TYR A C 1
ATOM 606 O O . TYR A 1 81 ? -17.213 13.431 1.653 1.00 84.31 81 TYR A O 1
ATOM 614 N N . ASN A 1 82 ? -15.696 11.781 1.844 1.00 84.88 82 ASN A N 1
ATOM 615 C CA . ASN A 1 82 ? -16.611 10.795 2.409 1.00 84.88 82 ASN A CA 1
ATOM 616 C C . ASN A 1 82 ? -16.131 10.373 3.811 1.00 84.88 82 ASN A C 1
ATOM 618 O O . ASN A 1 82 ? -15.002 9.893 3.937 1.00 84.88 82 ASN A O 1
ATOM 622 N N . PRO A 1 83 ? -16.980 10.459 4.857 1.00 84.94 83 PRO A N 1
ATOM 623 C CA . PRO A 1 83 ? -16.634 10.024 6.212 1.00 84.94 83 PRO A CA 1
ATOM 624 C C . PRO A 1 83 ? -16.153 8.570 6.317 1.00 84.94 83 PRO A C 1
ATOM 626 O O . PRO A 1 83 ? -15.464 8.228 7.277 1.00 84.94 83 PRO A O 1
ATOM 629 N N . LYS A 1 84 ? -16.482 7.709 5.339 1.00 82.38 84 LYS A N 1
ATOM 630 C CA . LYS A 1 84 ? -15.968 6.334 5.265 1.00 82.38 84 LYS A CA 1
ATOM 631 C C . LYS A 1 84 ? -14.431 6.277 5.221 1.00 82.38 84 LYS A C 1
ATOM 633 O O . LYS A 1 84 ? -13.886 5.353 5.810 1.00 82.38 84 LYS A O 1
ATOM 638 N N . PHE A 1 85 ? -13.757 7.275 4.637 1.00 83.00 85 PHE A N 1
ATOM 639 C CA . PHE A 1 85 ? -12.289 7.338 4.538 1.00 83.00 85 PHE A CA 1
ATOM 640 C C . PHE A 1 85 ? -11.584 7.794 5.824 1.00 83.00 85 PHE A C 1
ATOM 642 O O . PHE A 1 85 ? -10.364 7.684 5.924 1.00 83.00 85 PHE A O 1
ATOM 649 N N . ASN A 1 86 ? -12.306 8.315 6.826 1.00 89.62 86 ASN A N 1
ATOM 650 C CA . ASN A 1 86 ? -11.667 8.795 8.059 1.00 89.62 86 ASN A CA 1
ATOM 651 C C . ASN A 1 86 ? -10.922 7.676 8.789 1.00 89.62 86 ASN A C 1
ATOM 653 O O . ASN A 1 86 ? -9.841 7.902 9.325 1.00 89.62 86 ASN A O 1
ATOM 657 N N . LEU A 1 87 ? -11.507 6.476 8.805 1.00 86.38 87 LEU A N 1
ATOM 658 C CA . LEU A 1 87 ? -10.906 5.304 9.433 1.00 86.38 87 LEU A CA 1
ATOM 659 C C . LEU A 1 87 ? -9.573 4.955 8.751 1.00 86.38 87 LEU A C 1
ATOM 661 O O . LEU A 1 87 ? -8.571 4.765 9.435 1.00 86.38 87 LEU A O 1
ATOM 665 N N . ASP A 1 88 ? -9.550 4.967 7.421 1.00 88.31 88 ASP A N 1
ATOM 666 C CA . ASP A 1 88 ? -8.372 4.701 6.596 1.00 88.31 88 ASP A CA 1
ATOM 667 C C . ASP A 1 88 ? -7.259 5.724 6.887 1.00 88.31 88 ASP A C 1
ATOM 669 O O . ASP A 1 88 ? -6.105 5.357 7.116 1.00 88.31 88 ASP A O 1
ATOM 673 N N . LEU A 1 89 ? -7.617 7.013 6.974 1.00 89.62 89 LEU A N 1
ATOM 674 C CA . LEU A 1 89 ? -6.687 8.096 7.312 1.00 89.62 89 LEU A CA 1
ATOM 675 C C . LEU A 1 89 ? -6.131 7.968 8.736 1.00 89.62 89 LEU A C 1
ATOM 677 O O . LEU A 1 89 ? -4.933 8.158 8.946 1.00 89.62 89 LEU A O 1
ATOM 681 N N . TYR A 1 90 ? -6.967 7.630 9.721 1.00 91.38 90 TYR A N 1
ATOM 682 C CA . TYR A 1 90 ? -6.508 7.439 11.099 1.00 91.38 90 TYR A CA 1
ATOM 683 C C . TYR A 1 90 ? -5.575 6.238 11.235 1.00 91.38 90 TYR A C 1
ATOM 685 O O . TYR A 1 90 ? -4.574 6.325 11.946 1.00 91.38 90 TYR A O 1
ATOM 693 N N . MET A 1 91 ? -5.857 5.146 10.525 1.00 89.69 91 MET A N 1
ATOM 694 C CA . MET A 1 91 ? -4.994 3.966 10.495 1.00 89.69 91 MET A CA 1
ATOM 695 C C . MET A 1 91 ? -3.654 4.269 9.819 1.00 89.69 91 MET A C 1
ATOM 697 O O . MET A 1 91 ? -2.612 3.862 10.332 1.00 89.69 91 MET A O 1
ATOM 701 N N . LEU A 1 92 ? -3.658 5.042 8.728 1.00 90.75 92 LEU A N 1
ATOM 702 C CA . LEU A 1 92 ? -2.440 5.493 8.051 1.00 90.75 92 LEU A CA 1
ATOM 703 C C . LEU A 1 92 ? -1.568 6.358 8.971 1.00 90.75 92 LEU A C 1
ATOM 705 O O . LEU A 1 92 ? -0.371 6.101 9.119 1.00 90.75 92 LEU A O 1
ATOM 709 N N . ILE A 1 93 ? -2.166 7.369 9.607 1.00 92.06 93 ILE A N 1
ATOM 710 C CA . ILE A 1 93 ? -1.458 8.267 10.526 1.00 92.06 93 ILE A CA 1
ATOM 711 C C . ILE A 1 93 ? -0.927 7.466 11.720 1.00 92.06 93 ILE A C 1
ATOM 713 O O . ILE A 1 93 ? 0.262 7.544 12.025 1.00 92.06 93 ILE A O 1
ATOM 717 N N . GLY A 1 94 ? -1.771 6.650 12.355 1.00 92.12 94 GLY A N 1
ATOM 718 C CA . GLY A 1 94 ? -1.398 5.829 13.506 1.00 92.12 94 GLY A CA 1
ATOM 719 C C . GLY A 1 94 ? -0.279 4.833 13.193 1.00 92.12 94 GLY A C 1
ATOM 720 O O . GLY A 1 94 ? 0.697 4.758 13.937 1.00 92.12 94 GLY A O 1
ATOM 721 N N . GLY A 1 95 ? -0.369 4.125 12.064 1.00 90.50 95 GLY A N 1
ATOM 722 C CA . GLY A 1 95 ? 0.663 3.193 11.608 1.00 90.50 95 GLY A CA 1
ATOM 723 C C . GLY A 1 95 ? 1.984 3.887 11.274 1.00 90.50 95 GLY A C 1
ATOM 724 O O . GLY A 1 95 ? 3.048 3.384 11.628 1.00 90.50 95 GLY A O 1
ATOM 725 N N . THR A 1 96 ? 1.926 5.078 10.670 1.00 89.94 96 THR A N 1
ATOM 726 C CA . THR A 1 96 ? 3.119 5.887 10.374 1.00 89.94 96 THR A CA 1
ATOM 727 C C . THR A 1 96 ? 3.786 6.380 11.654 1.00 89.94 96 THR A C 1
ATOM 729 O O . THR A 1 96 ? 5.002 6.268 11.791 1.00 89.94 96 THR A O 1
ATOM 732 N N . PHE A 1 97 ? 3.013 6.877 12.624 1.00 90.50 97 PHE A N 1
ATOM 733 C CA . PHE A 1 97 ? 3.548 7.266 13.929 1.00 90.50 97 PHE A CA 1
ATOM 734 C C . PHE A 1 97 ? 4.162 6.077 14.664 1.00 90.50 97 PHE A C 1
ATOM 736 O O . PHE A 1 97 ? 5.269 6.202 15.180 1.00 90.50 97 PHE A O 1
ATOM 743 N N . PHE A 1 98 ? 3.494 4.922 14.663 1.00 89.50 98 PHE A N 1
ATOM 744 C CA . PHE A 1 98 ? 4.031 3.699 15.253 1.00 89.50 98 PHE A CA 1
ATOM 745 C C . PHE A 1 98 ? 5.378 3.324 14.619 1.00 89.50 98 PHE A C 1
ATOM 747 O O . PHE A 1 98 ? 6.368 3.203 15.338 1.00 89.50 98 PHE A O 1
ATOM 754 N N . LEU A 1 99 ? 5.448 3.256 13.284 1.00 86.94 99 LEU A N 1
ATOM 755 C CA . LEU A 1 99 ? 6.690 3.000 12.545 1.00 86.94 99 LEU A CA 1
ATOM 756 C C . LEU A 1 99 ? 7.792 4.021 12.859 1.00 86.94 99 LEU A C 1
ATOM 758 O O . LEU A 1 99 ? 8.949 3.649 13.034 1.00 86.94 99 LEU A O 1
ATOM 762 N N . LEU A 1 100 ? 7.458 5.309 12.957 1.00 86.75 100 LEU A N 1
ATOM 763 C CA . LEU A 1 100 ? 8.433 6.340 13.308 1.00 86.75 100 LEU A CA 1
ATOM 764 C C . LEU A 1 100 ? 8.948 6.165 14.738 1.00 86.75 100 LEU A C 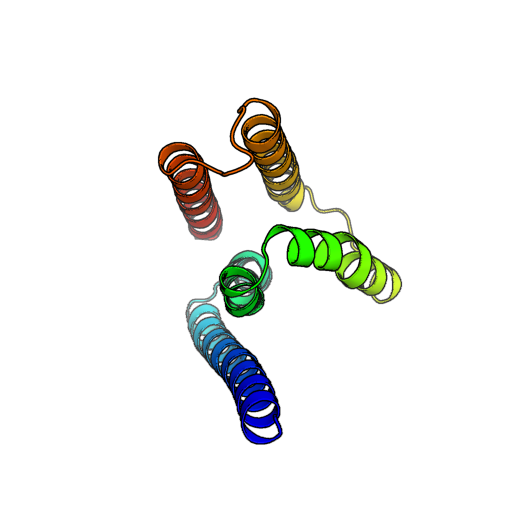1
ATOM 766 O O . LEU A 1 100 ? 10.151 6.272 14.963 1.00 86.75 100 LEU A O 1
ATOM 770 N N . THR A 1 101 ? 8.071 5.874 15.700 1.00 83.69 101 THR A N 1
ATOM 771 C CA . THR A 1 101 ? 8.492 5.653 17.090 1.00 83.69 101 THR A CA 1
ATOM 772 C C . THR A 1 101 ? 9.408 4.441 17.214 1.00 83.69 101 THR A C 1
ATOM 774 O O . THR A 1 101 ? 10.475 4.553 17.810 1.00 83.69 101 THR A O 1
ATOM 777 N N . THR A 1 102 ? 9.078 3.316 16.578 1.00 81.75 102 THR A N 1
ATOM 778 C CA . THR A 1 102 ? 9.914 2.109 16.638 1.00 81.75 102 THR A CA 1
ATOM 779 C C . THR A 1 102 ? 11.272 2.319 15.967 1.00 81.75 102 THR A C 1
ATOM 781 O O . THR A 1 102 ? 12.304 1.922 16.505 1.00 81.75 102 THR A O 1
ATOM 784 N N . MET A 1 103 ? 11.314 3.047 14.847 1.00 79.12 103 MET A N 1
ATOM 785 C CA . MET A 1 103 ? 12.568 3.368 14.158 1.00 79.12 103 MET A CA 1
ATOM 786 C C . MET A 1 103 ? 13.456 4.378 14.907 1.00 79.12 103 MET A C 1
ATOM 788 O O . MET A 1 103 ? 14.674 4.360 14.716 1.00 79.12 103 MET A O 1
ATOM 792 N N . LEU A 1 104 ? 12.878 5.270 15.723 1.00 77.00 104 LEU A N 1
ATOM 793 C CA . LEU A 1 104 ? 13.606 6.329 16.439 1.00 77.00 104 LEU A CA 1
ATOM 794 C C . LEU A 1 104 ? 13.988 5.952 17.880 1.00 77.00 104 LEU A C 1
ATOM 796 O O . LEU A 1 104 ? 14.936 6.521 18.420 1.00 77.00 104 LEU A O 1
ATOM 800 N N . THR A 1 105 ? 13.275 5.020 18.518 1.00 68.81 105 THR A N 1
ATOM 801 C CA . THR A 1 105 ? 13.449 4.686 19.946 1.00 68.81 105 THR A CA 1
ATOM 802 C C . THR A 1 105 ? 14.486 3.574 20.204 1.00 68.81 105 THR A C 1
ATOM 804 O O . THR A 1 105 ? 14.853 3.328 21.352 1.00 68.81 105 THR A O 1
ATOM 807 N N . GLY A 1 106 ? 15.052 2.951 19.165 1.00 59.16 106 GLY A N 1
ATOM 808 C CA . GLY A 1 106 ? 16.103 1.932 19.285 1.00 59.16 106 GLY A CA 1
ATOM 809 C C . GLY A 1 106 ? 17.497 2.416 18.867 1.00 59.16 106 GLY A C 1
ATOM 810 O O . GLY A 1 106 ? 17.657 3.103 17.864 1.00 59.16 106 GLY A O 1
ATOM 811 N N . GLN A 1 107 ? 18.557 1.962 19.555 1.00 58.47 107 GLN A N 1
ATOM 812 C CA . GLN A 1 107 ? 19.936 2.083 19.031 1.00 58.47 107 GLN A CA 1
ATOM 813 C C . GLN A 1 107 ? 20.130 1.310 17.706 1.00 58.47 107 GLN A C 1
ATOM 815 O O . GLN A 1 107 ? 21.103 1.530 16.986 1.00 58.47 107 GLN A O 1
ATOM 820 N N . LYS A 1 108 ? 19.193 0.413 17.369 1.00 58.31 108 LYS A N 1
ATOM 821 C CA . LYS A 1 108 ? 19.090 -0.265 16.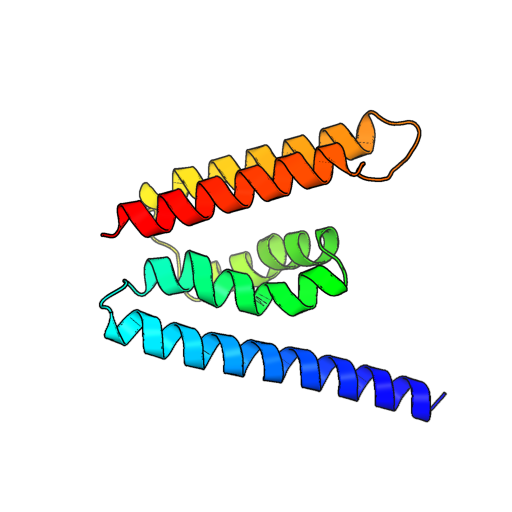076 1.00 58.31 108 LYS A CA 1
ATOM 822 C C . LYS A 1 108 ? 18.003 0.408 15.240 1.00 58.31 108 LYS A C 1
ATOM 824 O O . LYS A 1 108 ? 16.846 0.423 15.630 1.00 58.31 108 LYS A O 1
ATOM 829 N N . LYS A 1 109 ? 18.371 0.907 14.060 1.00 66.31 109 LYS A N 1
ATOM 830 C CA . LYS A 1 109 ? 17.458 1.508 13.069 1.00 66.31 109 LYS A CA 1
ATOM 831 C C . LYS A 1 109 ? 16.654 0.447 12.291 1.00 66.31 109 LYS A C 1
ATOM 833 O O . LYS A 1 109 ? 16.526 0.547 11.073 1.00 66.31 109 LYS A O 1
ATOM 838 N N . SER A 1 110 ? 16.203 -0.615 12.955 1.00 68.88 110 SER A N 1
ATOM 839 C CA . SER A 1 110 ? 15.552 -1.770 12.326 1.00 68.88 110 SER A CA 1
ATOM 840 C C . SER A 1 110 ? 14.286 -2.148 13.079 1.00 68.88 110 SER A C 1
ATOM 842 O O . SER A 1 110 ? 14.328 -2.228 14.301 1.00 68.88 110 SER A O 1
ATOM 844 N N . VAL A 1 111 ? 13.213 -2.439 12.344 1.00 77.94 111 VAL A N 1
ATOM 845 C CA . VAL A 1 111 ? 11.946 -2.915 12.911 1.00 77.94 111 VAL A CA 1
ATOM 846 C C . VAL A 1 111 ? 12.125 -4.344 13.425 1.00 77.94 111 VAL A C 1
ATOM 848 O O . VAL A 1 111 ? 12.526 -5.236 12.671 1.00 77.94 111 VAL A O 1
ATOM 851 N N . ASP A 1 112 ? 11.829 -4.569 14.702 1.00 82.69 112 ASP A N 1
ATOM 852 C CA . ASP A 1 112 ? 11.914 -5.893 15.311 1.00 82.69 112 ASP A CA 1
ATOM 853 C C . ASP A 1 112 ? 10.752 -6.800 14.864 1.00 82.69 112 ASP A C 1
ATOM 855 O O . ASP A 1 112 ? 9.687 -6.365 14.410 1.00 82.69 112 ASP A O 1
ATOM 859 N N . ARG A 1 113 ? 10.937 -8.119 15.013 1.00 85.44 113 ARG A N 1
ATOM 860 C CA . ARG A 1 113 ? 9.941 -9.136 14.608 1.00 85.44 113 ARG A CA 1
ATOM 861 C C . ARG A 1 113 ? 8.587 -8.938 15.296 1.00 85.44 113 ARG A C 1
ATOM 863 O O . ARG A 1 113 ? 7.552 -9.198 14.69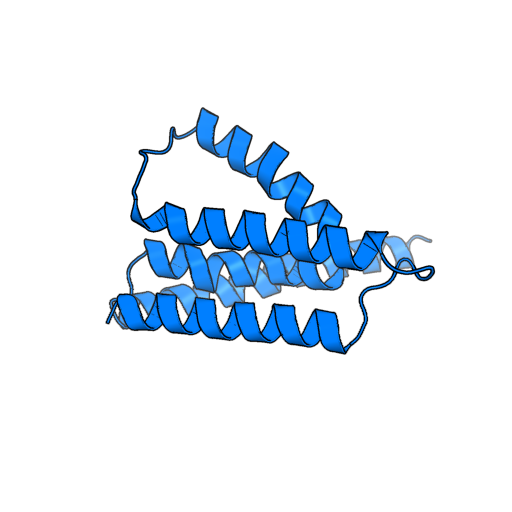0 1.00 85.44 113 ARG A O 1
ATOM 870 N N . TRP A 1 114 ? 8.599 -8.476 16.545 1.00 83.94 114 TRP A N 1
ATOM 871 C CA . TRP A 1 114 ? 7.387 -8.197 17.318 1.00 83.94 114 TRP A CA 1
ATOM 872 C C . TRP A 1 114 ? 6.642 -6.959 16.823 1.00 83.94 114 TRP A C 1
ATOM 874 O O . TRP A 1 114 ? 5.420 -6.988 16.709 1.00 83.94 114 TRP A O 1
ATOM 884 N N . GLU A 1 115 ? 7.369 -5.901 16.475 1.00 85.75 115 GLU A N 1
ATOM 885 C CA . GLU A 1 115 ? 6.799 -4.659 15.942 1.00 85.75 115 GLU A CA 1
ATOM 886 C C . GLU A 1 115 ? 6.182 -4.899 14.561 1.00 85.75 115 GLU A C 1
ATOM 888 O O . GLU A 1 115 ? 5.060 -4.475 14.284 1.00 85.75 115 GLU A O 1
ATOM 893 N N . SER A 1 116 ? 6.877 -5.682 13.730 1.00 85.06 116 SER A N 1
ATOM 894 C CA . SER A 1 116 ? 6.363 -6.146 12.438 1.00 85.06 116 SER A CA 1
ATOM 895 C C . SER A 1 116 ? 5.115 -7.019 12.610 1.00 85.06 116 SER A C 1
ATOM 897 O O . SER A 1 116 ? 4.140 -6.865 11.878 1.00 85.06 116 SER A O 1
ATOM 899 N N . GLY A 1 117 ? 5.116 -7.911 13.609 1.00 89.69 117 GLY A N 1
ATOM 900 C CA . GLY A 1 117 ? 3.962 -8.744 13.950 1.00 89.69 117 GLY A CA 1
ATOM 901 C C . GLY A 1 117 ? 2.743 -7.925 14.382 1.00 89.69 117 GLY A C 1
ATOM 902 O O . GLY A 1 117 ? 1.631 -8.215 13.947 1.00 89.69 117 GLY A O 1
ATOM 903 N N . ALA A 1 118 ? 2.944 -6.868 15.173 1.00 89.88 118 ALA A N 1
ATOM 904 C CA . ALA A 1 118 ? 1.876 -5.959 15.590 1.00 89.88 118 ALA A CA 1
ATOM 905 C C . ALA A 1 118 ? 1.257 -5.202 14.401 1.00 89.88 118 ALA A C 1
ATOM 907 O O . ALA A 1 118 ? 0.030 -5.120 14.291 1.00 89.88 118 ALA A O 1
ATOM 908 N N . LEU A 1 119 ? 2.086 -4.706 13.475 1.00 89.19 119 LEU A N 1
ATOM 909 C CA . LEU A 1 119 ? 1.622 -4.058 12.242 1.00 89.19 119 LEU A CA 1
ATOM 910 C C . LEU A 1 119 ? 0.841 -5.023 11.345 1.00 89.19 119 LEU A C 1
ATOM 912 O O . LEU A 1 119 ? -0.237 -4.684 10.860 1.00 89.19 119 LEU A O 1
ATOM 916 N N . MET A 1 120 ? 1.344 -6.245 11.169 1.00 89.94 120 MET A N 1
ATOM 917 C CA . MET A 1 120 ? 0.686 -7.271 10.360 1.00 89.94 120 MET A CA 1
ATOM 918 C C . MET A 1 120 ? -0.663 -7.693 10.955 1.00 89.94 120 MET A C 1
ATOM 920 O O . MET A 1 120 ? -1.649 -7.813 10.232 1.00 89.94 120 MET A O 1
ATOM 924 N N . LEU A 1 121 ? -0.736 -7.866 12.275 1.00 93.25 121 LEU A N 1
ATOM 925 C CA . LEU A 1 121 ? -1.983 -8.188 12.967 1.00 93.25 121 LEU A CA 1
ATOM 926 C C . LEU A 1 121 ? -3.004 -7.052 12.826 1.00 93.25 121 LEU A C 1
ATOM 928 O O . LEU A 1 121 ? -4.167 -7.303 12.519 1.00 93.25 121 LEU A O 1
ATOM 932 N N . THR A 1 122 ? -2.555 -5.804 12.965 1.00 91.19 122 THR A N 1
ATOM 933 C CA . THR A 1 122 ? -3.391 -4.614 12.753 1.00 91.19 122 THR A CA 1
ATOM 934 C C . THR A 1 122 ? -3.936 -4.560 11.323 1.00 91.19 122 THR A C 1
ATOM 936 O O . THR A 1 122 ? -5.130 -4.335 11.130 1.00 91.19 122 THR A O 1
ATOM 939 N N . TYR A 1 123 ? -3.094 -4.839 10.323 1.00 89.25 123 TYR A N 1
ATOM 940 C CA . TYR A 1 123 ? -3.493 -4.907 8.916 1.00 89.25 123 TYR A CA 1
ATOM 941 C C . TYR A 1 123 ? -4.548 -5.996 8.653 1.00 89.25 123 TYR A C 1
ATOM 943 O O . TYR A 1 123 ? -5.544 -5.738 7.972 1.00 89.25 123 TYR A O 1
ATOM 951 N N . ILE A 1 124 ? -4.378 -7.193 9.227 1.00 91.62 124 ILE A N 1
ATOM 952 C CA . ILE A 1 124 ? -5.337 -8.301 9.084 1.00 91.62 124 ILE A CA 1
ATOM 953 C C . ILE A 1 124 ? -6.682 -7.945 9.727 1.00 91.62 124 ILE A C 1
ATOM 955 O O . ILE A 1 124 ? -7.726 -8.136 9.098 1.00 91.62 124 ILE A O 1
ATOM 959 N N . ILE A 1 125 ? -6.674 -7.408 10.954 1.00 92.50 125 ILE A N 1
ATOM 960 C CA . ILE A 1 125 ? -7.900 -6.998 11.657 1.00 92.50 125 ILE A CA 1
ATOM 961 C C . ILE A 1 125 ? -8.643 -5.933 10.851 1.00 92.50 125 ILE A C 1
ATOM 963 O O . ILE A 1 125 ? -9.843 -6.065 10.620 1.00 92.50 125 ILE A O 1
ATOM 967 N N . TYR A 1 126 ? -7.929 -4.907 10.393 1.00 89.12 126 TYR A N 1
ATOM 968 C CA . TYR A 1 126 ? -8.498 -3.815 9.613 1.00 89.12 126 TYR A CA 1
ATOM 969 C C . TYR A 1 126 ? -9.115 -4.294 8.297 1.00 89.12 126 TYR A C 1
ATOM 971 O O . TYR A 1 126 ? -10.266 -3.978 7.998 1.00 89.12 126 TYR A O 1
ATOM 979 N N . THR A 1 127 ? -8.379 -5.108 7.537 1.00 87.88 127 THR A N 1
ATOM 980 C CA . THR A 1 127 ? -8.852 -5.635 6.251 1.00 87.88 127 THR A CA 1
ATOM 981 C C . THR A 1 127 ? -10.085 -6.513 6.448 1.00 87.88 127 THR A C 1
ATOM 983 O O . THR A 1 127 ? 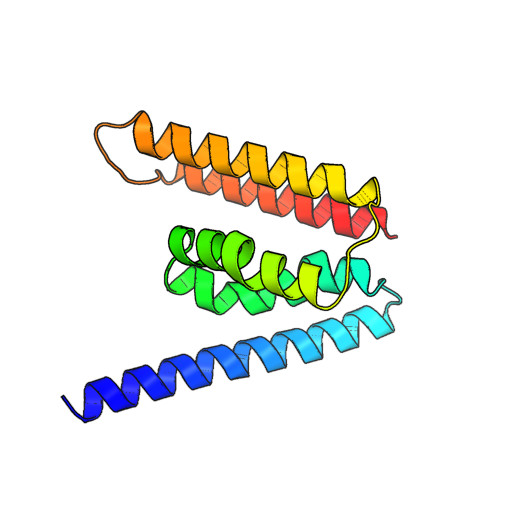-11.065 -6.386 5.718 1.00 87.88 127 THR A O 1
ATOM 986 N N . THR A 1 128 ? -10.080 -7.356 7.485 1.00 88.81 128 THR A N 1
ATOM 987 C CA . THR A 1 128 ? -11.229 -8.205 7.827 1.00 88.81 128 THR A CA 1
ATOM 988 C C . THR A 1 128 ? -12.441 -7.361 8.217 1.00 88.81 128 THR A C 1
ATOM 990 O O . THR A 1 128 ? -13.537 -7.604 7.722 1.00 88.81 128 THR A O 1
ATOM 993 N N . TYR A 1 129 ? -12.254 -6.338 9.057 1.00 88.75 129 TYR A N 1
ATOM 994 C CA . TYR A 1 129 ? -13.318 -5.409 9.438 1.00 88.75 129 TYR A CA 1
ATOM 995 C C . TYR A 1 129 ? -13.931 -4.708 8.220 1.00 88.75 129 TYR A C 1
ATOM 997 O O . TYR A 1 129 ? -15.153 -4.624 8.112 1.00 88.75 129 TYR A O 1
ATOM 1005 N N . LEU A 1 130 ? -13.096 -4.240 7.290 1.00 84.19 130 LEU A N 1
ATOM 1006 C CA . LEU A 1 130 ? -13.545 -3.531 6.096 1.00 84.19 130 LEU A CA 1
ATOM 1007 C C . LEU A 1 130 ? -14.357 -4.442 5.168 1.00 84.19 130 LEU A C 1
ATOM 1009 O O . LEU A 1 130 ? -15.415 -4.037 4.699 1.00 84.19 130 LEU A O 1
ATOM 1013 N N . VAL A 1 131 ? -13.911 -5.685 4.968 1.00 83.56 131 VAL A N 1
ATOM 1014 C CA . VAL A 1 131 ? -14.641 -6.682 4.172 1.00 83.56 131 VAL A CA 1
ATOM 1015 C C . VAL A 1 131 ? -15.976 -7.044 4.826 1.00 83.56 131 VAL A C 1
ATOM 1017 O O . VAL A 1 131 ? -16.996 -7.069 4.146 1.00 83.56 131 VAL A O 1
ATOM 1020 N N . LEU A 1 132 ? -15.997 -7.289 6.140 1.00 84.81 132 LEU A N 1
ATOM 1021 C CA . LEU A 1 132 ? -17.220 -7.656 6.865 1.00 84.81 132 LEU A CA 1
ATOM 1022 C C . LEU A 1 132 ? -18.253 -6.530 6.922 1.00 84.81 132 LEU A C 1
ATOM 1024 O O . LEU A 1 132 ? -19.439 -6.814 7.000 1.00 84.81 132 LEU A O 1
ATOM 1028 N N . LYS A 1 133 ? -17.822 -5.267 6.896 1.00 80.88 133 LYS A N 1
ATOM 1029 C CA . LYS A 1 133 ? -18.716 -4.101 6.936 1.00 80.88 133 LYS A CA 1
ATOM 1030 C C . LYS A 1 133 ? -19.578 -3.946 5.676 1.00 80.88 133 LYS A C 1
ATOM 1032 O O . LYS A 1 133 ? -20.564 -3.214 5.710 1.00 80.88 133 LYS A O 1
ATOM 1037 N N . GLU A 1 134 ? -19.181 -4.570 4.575 1.00 69.75 134 GLU A N 1
ATOM 1038 C CA . GLU A 1 134 ? -19.869 -4.462 3.283 1.00 69.75 134 GLU A CA 1
ATOM 1039 C C . GLU A 1 134 ? -20.912 -5.545 3.041 1.00 69.75 134 GLU A C 1
ATOM 1041 O O . GLU A 1 134 ? -21.784 -5.367 2.190 1.00 69.75 134 GLU A O 1
ATOM 1046 N N . PHE A 1 135 ? -20.793 -6.663 3.758 1.00 65.12 135 PHE A N 1
ATOM 1047 C CA . PHE A 1 135 ? -21.791 -7.727 3.773 1.00 65.12 135 PHE A CA 1
ATOM 1048 C C . PHE A 1 135 ? -22.921 -7.386 4.748 1.00 65.12 135 PHE A C 1
ATOM 1050 O O . PHE A 1 135 ? -24.079 -7.722 4.412 1.00 65.12 135 PHE A O 1
#